Protein AF-A0A671QRQ0-F1 (afdb_monomer_lite)

Secondary structure (DSSP, 8-state):
-PPPTTTS--HHHHHHHHHHHHHHHHHHHHIIIIISPPS------PPEEEE--S-GGGT-----BSSSTTB--EESSHHHHHHTT--GGGEEEE--SSPTT----GGG-------------BTTBPPP-

Structure (mmCIF, N/CA/C/O backbone):
data_AF-A0A671QRQ0-F1
#
_entry.id   AF-A0A671QRQ0-F1
#
loop_
_atom_site.group_PDB
_atom_site.id
_atom_site.type_symbol
_atom_site.label_atom_id
_atom_site.label_alt_id
_atom_site.label_comp_id
_atom_site.label_asym_id
_atom_site.label_entity_id
_atom_site.label_seq_id
_atom_site.pdbx_PDB_ins_code
_atom_site.Cartn_x
_atom_site.Cartn_y
_atom_site.Cartn_z
_atom_site.occupancy
_atom_site.B_iso_or_equiv
_atom_site.auth_seq_id
_atom_site.auth_comp_id
_atom_site.auth_asym_id
_atom_site.auth_atom_id
_atom_site.pdbx_PDB_model_num
ATOM 1 N N . MET A 1 1 ? -5.654 0.610 58.196 1.00 55.28 1 MET A N 1
ATOM 2 C CA . MET A 1 1 ? -5.326 0.449 56.764 1.00 55.28 1 MET A CA 1
ATOM 3 C C . MET A 1 1 ? -6.644 0.426 56.012 1.00 55.28 1 MET A C 1
ATOM 5 O O . MET A 1 1 ? -7.456 -0.440 56.302 1.00 55.28 1 MET A O 1
ATOM 9 N N . ALA A 1 2 ? -6.926 1.432 55.183 1.00 61.34 2 ALA A N 1
ATOM 10 C CA . ALA A 1 2 ? -8.144 1.443 54.375 1.00 61.34 2 ALA A CA 1
ATOM 11 C C . ALA A 1 2 ? -7.967 0.433 53.230 1.00 61.34 2 ALA A C 1
ATOM 13 O O . ALA A 1 2 ? -7.007 0.557 52.471 1.00 61.34 2 ALA A O 1
ATOM 14 N N . GLY A 1 3 ? -8.834 -0.582 53.169 1.00 68.38 3 GLY A N 1
ATOM 15 C CA . GLY A 1 3 ? -8.833 -1.590 52.103 1.00 68.38 3 GLY A CA 1
ATOM 16 C C . GLY A 1 3 ? -9.098 -0.973 50.729 1.00 68.38 3 GLY A C 1
ATOM 17 O O . GLY A 1 3 ? -9.604 0.152 50.624 1.00 68.38 3 GLY A O 1
ATOM 18 N N . ALA A 1 4 ? -8.745 -1.695 49.668 1.00 83.31 4 ALA A N 1
ATOM 19 C CA . ALA A 1 4 ? -8.932 -1.223 48.299 1.00 83.31 4 ALA A CA 1
ATOM 20 C C . ALA A 1 4 ? -10.424 -0.967 47.994 1.00 83.31 4 ALA A C 1
ATOM 22 O O . ALA A 1 4 ? -11.312 -1.572 48.595 1.00 83.31 4 ALA A O 1
ATOM 23 N N . ILE A 1 5 ? -10.728 -0.097 47.021 1.00 81.81 5 ILE A N 1
ATOM 24 C CA . ILE A 1 5 ? -12.114 0.284 46.662 1.00 81.81 5 ILE A CA 1
ATOM 25 C C . ILE A 1 5 ? -12.991 -0.947 46.365 1.00 81.81 5 ILE A C 1
ATOM 27 O O . ILE A 1 5 ? -14.185 -0.940 46.658 1.00 81.81 5 ILE A O 1
ATOM 31 N N . ILE A 1 6 ? -12.395 -2.012 45.825 1.00 84.06 6 ILE A N 1
ATOM 32 C CA . ILE A 1 6 ? -13.084 -3.268 45.517 1.00 84.06 6 ILE A CA 1
ATOM 33 C C . ILE A 1 6 ? -13.461 -4.077 46.768 1.00 84.06 6 ILE A C 1
ATOM 35 O O . ILE A 1 6 ? -14.494 -4.736 46.765 1.00 84.06 6 ILE A O 1
ATOM 39 N N . GLU A 1 7 ? -12.679 -3.981 47.845 1.00 82.38 7 GLU A N 1
ATOM 40 C CA . GLU A 1 7 ? -12.917 -4.683 49.115 1.00 82.38 7 GLU A CA 1
ATOM 41 C C . GLU A 1 7 ? -13.991 -3.984 49.957 1.00 82.38 7 GLU A C 1
ATOM 43 O O . GLU A 1 7 ? -14.686 -4.623 50.742 1.00 82.38 7 GLU A O 1
ATOM 48 N N . ASN A 1 8 ? -14.154 -2.669 49.770 1.00 83.06 8 ASN A N 1
ATOM 49 C CA . ASN A 1 8 ? -15.124 -1.850 50.501 1.00 83.06 8 ASN A CA 1
ATOM 50 C C . ASN A 1 8 ? -16.398 -1.536 49.683 1.00 83.06 8 ASN A C 1
ATOM 52 O O . ASN A 1 8 ? -17.258 -0.759 50.110 1.00 83.06 8 ASN A O 1
ATOM 56 N N . MET A 1 9 ? -16.537 -2.100 48.478 1.00 84.81 9 MET A N 1
ATOM 57 C CA . MET A 1 9 ? -17.721 -1.915 47.638 1.00 84.81 9 MET A CA 1
ATOM 58 C C . MET A 1 9 ? -18.795 -2.960 47.937 1.00 84.81 9 MET A C 1
ATOM 60 O O . MET A 1 9 ? -18.565 -4.161 47.883 1.00 84.81 9 MET A O 1
ATOM 64 N N . SER A 1 10 ? -20.029 -2.496 48.146 1.00 88.88 10 SER A N 1
ATOM 65 C CA . SER A 1 10 ? -21.201 -3.376 48.160 1.00 88.88 10 SER A CA 1
ATOM 66 C C . SER A 1 10 ? -21.413 -4.033 46.792 1.00 88.88 10 SER A C 1
ATOM 68 O O . SER A 1 10 ? -21.280 -3.369 45.758 1.00 88.88 10 SER A O 1
ATOM 70 N N . THR A 1 11 ? -21.871 -5.289 46.783 1.00 88.25 11 THR A N 1
ATOM 71 C CA . THR A 1 11 ? -22.230 -6.051 45.574 1.00 88.25 11 THR A CA 1
ATOM 72 C C . THR A 1 11 ? -23.154 -5.273 44.633 1.00 88.25 11 THR A C 1
ATOM 74 O O . THR A 1 11 ? -23.007 -5.358 43.419 1.00 88.25 11 THR A O 1
ATOM 77 N N . LYS A 1 12 ? -24.062 -4.438 45.164 1.00 91.94 12 LYS A N 1
ATOM 78 C CA . LYS A 1 12 ? -24.939 -3.588 44.339 1.00 91.94 12 LYS A CA 1
ATOM 79 C C . LYS A 1 12 ? -24.157 -2.568 43.507 1.00 91.94 12 LYS A C 1
ATOM 81 O O . LYS A 1 12 ? -24.439 -2.404 42.326 1.00 91.94 12 LYS A O 1
ATOM 86 N N . LYS A 1 13 ? -23.168 -1.897 44.108 1.00 91.69 13 LYS A N 1
ATOM 87 C CA . LYS A 1 13 ? -22.317 -0.921 43.407 1.00 91.69 13 LYS A CA 1
ATOM 88 C C . LYS A 1 13 ? -21.460 -1.619 42.356 1.00 91.69 13 LYS A C 1
ATOM 90 O O . LYS A 1 13 ? -21.349 -1.120 41.242 1.00 91.69 13 LYS A O 1
ATOM 95 N N . LEU A 1 14 ? -20.939 -2.798 42.695 1.00 91.38 14 LEU A N 1
ATOM 96 C CA . LEU A 1 14 ? -20.148 -3.609 41.777 1.00 91.38 14 LEU A CA 1
ATOM 97 C C . LEU A 1 14 ? -20.957 -4.026 40.537 1.00 91.38 14 LEU A C 1
ATOM 99 O O . LEU A 1 14 ? -20.473 -3.868 39.421 1.00 91.38 14 LEU A O 1
ATOM 103 N N . VAL A 1 15 ? -22.202 -4.486 40.712 1.00 94.50 15 VAL A N 1
ATOM 104 C CA . VAL A 1 15 ? -23.083 -4.858 39.590 1.00 94.50 15 VAL A CA 1
ATOM 105 C C . VAL A 1 15 ? -23.411 -3.653 38.709 1.00 94.50 15 VAL A C 1
ATOM 107 O O . VAL A 1 15 ? -23.342 -3.765 37.490 1.00 94.50 15 VAL A O 1
ATOM 110 N N . ILE A 1 16 ? -23.718 -2.492 39.298 1.00 95.50 16 ILE A N 1
ATOM 111 C CA . ILE A 1 16 ? -24.002 -1.266 38.532 1.00 95.50 16 ILE A CA 1
ATOM 112 C C . ILE A 1 16 ? -22.796 -0.880 37.669 1.00 95.50 16 ILE A C 1
ATOM 114 O O . ILE A 1 16 ? -22.949 -0.653 36.471 1.00 95.50 16 ILE A O 1
ATOM 118 N N . VAL A 1 17 ? -21.595 -0.855 38.255 1.00 95.25 17 VAL A N 1
ATOM 119 C CA . VAL A 1 17 ? -20.359 -0.563 37.513 1.00 95.25 17 VAL A CA 1
ATOM 120 C C . VAL A 1 17 ? -20.122 -1.609 36.422 1.00 95.25 17 VAL A C 1
ATOM 122 O O . VAL A 1 17 ? -19.801 -1.242 35.296 1.00 95.25 17 VAL A O 1
ATOM 125 N N . GLY A 1 18 ? -20.344 -2.894 36.712 1.00 95.75 18 GLY A N 1
ATOM 126 C CA . GLY A 1 18 ? -20.221 -3.972 35.730 1.00 95.75 18 GLY A CA 1
ATOM 127 C C . GLY A 1 18 ? -21.154 -3.799 34.529 1.00 95.75 18 GLY A C 1
ATOM 128 O O . GLY A 1 18 ? -20.705 -3.892 33.390 1.00 95.75 18 GLY A O 1
ATOM 129 N N . VAL A 1 19 ? -22.431 -3.479 34.760 1.00 97.31 19 VAL A N 1
ATOM 130 C CA . VAL A 1 19 ? -23.400 -3.220 33.680 1.00 97.31 19 VAL A CA 1
ATOM 131 C C . VAL A 1 19 ? -22.992 -2.000 32.856 1.00 97.31 19 VAL A C 1
ATOM 133 O O . VAL A 1 19 ? -23.034 -2.057 31.629 1.00 97.31 19 VAL A O 1
ATOM 136 N N . ILE A 1 20 ? -22.544 -0.919 33.502 1.00 97.69 20 ILE A N 1
ATOM 137 C CA . ILE A 1 20 ? -22.051 0.275 32.803 1.00 97.69 20 ILE A CA 1
ATOM 138 C C . ILE A 1 20 ? -20.860 -0.082 31.903 1.00 97.69 20 ILE A C 1
ATOM 140 O O . ILE A 1 20 ? -20.860 0.272 30.725 1.00 97.69 20 ILE A O 1
ATOM 144 N N . LEU A 1 21 ? -19.878 -0.827 32.418 1.00 97.88 21 LEU A N 1
ATOM 145 C CA . LEU A 1 21 ? -18.721 -1.269 31.634 1.00 97.88 21 LEU A CA 1
ATOM 146 C C . LEU A 1 21 ? -19.132 -2.155 30.452 1.00 97.88 21 LEU A C 1
ATOM 148 O O . LEU A 1 21 ? -18.606 -1.977 29.357 1.00 97.88 21 LEU A O 1
ATOM 152 N N . ILE A 1 22 ? -20.107 -3.052 30.634 1.00 98.19 22 ILE A N 1
ATOM 153 C CA . ILE A 1 22 ? -20.640 -3.887 29.545 1.00 98.19 22 ILE A CA 1
ATOM 154 C C . ILE A 1 22 ? -21.291 -3.027 28.455 1.00 98.19 22 ILE A C 1
ATOM 156 O O . ILE A 1 22 ? -21.062 -3.273 27.270 1.00 98.19 22 ILE A O 1
ATOM 160 N N . LEU A 1 23 ? -22.057 -1.998 28.827 1.00 98.19 23 LEU A N 1
ATOM 161 C CA . LEU A 1 23 ? -22.664 -1.078 27.860 1.00 98.19 23 LEU A CA 1
ATOM 162 C C . LEU A 1 23 ? -21.600 -0.296 27.075 1.00 98.19 23 LEU A C 1
ATOM 164 O O . LEU A 1 23 ? -21.690 -0.207 25.850 1.00 98.19 23 LEU A O 1
ATOM 168 N N . PHE A 1 24 ? -20.562 0.211 27.748 1.00 98.25 24 PHE A N 1
ATOM 169 C CA . PHE A 1 24 ? -19.439 0.876 27.075 1.00 98.25 24 PHE A CA 1
ATOM 170 C C . PHE A 1 24 ? -18.658 -0.076 26.163 1.00 98.25 24 PHE A C 1
ATOM 172 O O . PHE A 1 24 ? -18.264 0.313 25.062 1.00 98.25 24 PHE A O 1
ATOM 179 N N . GLN A 1 25 ? -18.466 -1.329 26.576 1.00 97.69 25 GLN A N 1
ATOM 180 C CA . GLN A 1 25 ? -17.798 -2.341 25.760 1.00 97.69 25 GLN A CA 1
ATOM 181 C C . GLN A 1 25 ? -18.601 -2.649 24.489 1.00 97.69 25 GLN A C 1
ATOM 183 O O . GLN A 1 25 ? -18.038 -2.658 23.394 1.00 97.69 25 GLN A O 1
ATOM 188 N N . ALA A 1 26 ? -19.919 -2.834 24.618 1.00 98.00 26 ALA A N 1
ATOM 189 C CA . ALA A 1 26 ? -20.815 -3.033 23.481 1.00 98.00 26 ALA A CA 1
ATOM 190 C C . ALA A 1 26 ? -20.789 -1.831 22.522 1.00 98.00 26 ALA A C 1
ATOM 192 O O . ALA A 1 26 ? -20.690 -2.010 21.308 1.00 98.00 26 ALA A O 1
ATOM 193 N N . PHE A 1 27 ? -20.796 -0.607 23.059 1.00 97.62 27 PHE A N 1
ATOM 194 C CA . PHE A 1 27 ? -20.667 0.607 22.256 1.00 97.62 27 PHE A CA 1
ATOM 195 C C . PHE A 1 27 ? -19.322 0.673 21.520 1.00 97.62 27 PHE A C 1
ATOM 197 O O . PHE A 1 27 ? -19.283 0.985 20.334 1.00 97.62 27 PHE A O 1
ATOM 204 N N . SER A 1 28 ? -18.226 0.308 22.187 1.00 96.94 28 SER A N 1
ATOM 205 C CA . SER A 1 28 ? -16.881 0.307 21.597 1.00 96.94 28 SER A CA 1
ATOM 206 C C . SER A 1 28 ? -16.779 -0.672 20.423 1.00 96.94 28 SER A C 1
ATOM 208 O O . SER A 1 28 ? -16.226 -0.330 19.377 1.00 96.94 28 SER A O 1
ATOM 210 N N . PHE A 1 29 ? -17.382 -1.859 20.550 1.00 96.69 29 PHE A N 1
ATOM 211 C CA . PHE A 1 29 ? -17.490 -2.806 19.439 1.00 96.69 29 PHE A CA 1
ATOM 212 C C . PHE A 1 29 ? -18.350 -2.275 18.294 1.00 96.69 29 PHE A C 1
ATOM 214 O O . PHE A 1 29 ? -17.987 -2.444 17.133 1.00 96.69 29 PHE A O 1
ATOM 221 N N . MET A 1 30 ? -19.456 -1.597 18.603 1.00 96.75 30 MET A N 1
ATOM 222 C CA . MET A 1 30 ? -20.323 -1.007 17.585 1.00 96.75 30 MET A CA 1
ATOM 223 C C . MET A 1 30 ? -19.604 0.090 16.791 1.00 96.75 30 MET A C 1
ATOM 225 O O . MET A 1 30 ? -19.706 0.122 15.567 1.00 96.75 30 MET A O 1
ATOM 229 N N . VAL A 1 31 ? -18.823 0.943 17.459 1.00 97.06 31 VAL A N 1
ATOM 230 C CA . VAL A 1 31 ? -17.997 1.963 16.793 1.00 97.06 31 VAL A CA 1
ATOM 231 C C . VAL A 1 31 ? -16.950 1.306 15.889 1.00 97.06 31 VAL A C 1
ATOM 233 O O . VAL A 1 31 ? -16.831 1.679 14.722 1.00 97.06 31 VAL A O 1
ATOM 236 N N . GLY A 1 32 ? -16.230 0.298 16.389 1.00 95.06 32 GLY A N 1
ATOM 237 C CA . GLY A 1 32 ? -15.218 -0.410 15.601 1.00 95.06 32 GLY A CA 1
ATOM 238 C C . GLY A 1 32 ? -15.788 -1.189 14.410 1.00 95.06 32 GLY A C 1
ATOM 239 O O . GLY A 1 32 ? -15.141 -1.260 13.374 1.00 95.06 32 GLY A O 1
ATOM 240 N N . GLY A 1 33 ? -16.986 -1.763 14.544 1.00 94.19 33 GLY A N 1
ATOM 241 C CA . GLY A 1 33 ? -17.584 -2.615 13.513 1.00 94.19 33 GLY A CA 1
ATOM 242 C C . GLY A 1 33 ? -18.456 -1.887 12.490 1.00 94.19 33 GLY A C 1
ATOM 243 O O . GLY A 1 33 ? -18.516 -2.322 11.343 1.00 94.19 33 GLY A O 1
ATOM 244 N N . LEU A 1 34 ? -19.153 -0.816 12.887 1.00 95.00 34 LEU A N 1
ATOM 245 C CA . LEU A 1 34 ? -20.122 -0.127 12.020 1.00 95.00 34 LEU A CA 1
ATOM 246 C C . LEU A 1 34 ? -19.648 1.241 11.521 1.00 95.00 34 LEU A C 1
ATOM 248 O O . LEU A 1 34 ? -20.179 1.726 10.525 1.00 95.00 34 LEU A O 1
ATOM 252 N N . ILE A 1 35 ? -18.703 1.884 12.214 1.00 95.12 35 ILE A N 1
ATOM 253 C CA . ILE A 1 35 ? -18.263 3.251 11.890 1.00 95.12 35 ILE A CA 1
ATOM 254 C C . ILE A 1 35 ? -16.843 3.248 11.328 1.00 95.12 35 ILE A C 1
ATOM 256 O O . ILE A 1 35 ? -16.578 3.909 10.324 1.00 95.12 35 ILE A O 1
ATOM 260 N N . ALA A 1 36 ? -15.918 2.533 11.972 1.00 92.88 36 ALA A N 1
ATOM 261 C CA . ALA A 1 36 ? -14.525 2.527 11.550 1.00 92.88 36 ALA A CA 1
ATOM 262 C C . ALA A 1 36 ? -14.336 1.736 10.237 1.00 92.88 36 ALA A C 1
ATOM 264 O O . ALA A 1 36 ? -14.849 0.622 10.109 1.00 92.88 36 ALA A O 1
ATOM 265 N N . PRO A 1 37 ? -13.586 2.276 9.258 1.00 91.75 37 PRO A N 1
ATOM 266 C CA . PRO A 1 37 ? -13.188 1.517 8.081 1.00 91.75 37 PRO A CA 1
ATOM 267 C C . PRO A 1 37 ? -12.147 0.451 8.450 1.00 91.75 37 PRO A C 1
ATOM 269 O O . PRO A 1 37 ? -11.607 0.431 9.558 1.00 91.75 37 PRO A O 1
ATOM 272 N N . SER A 1 38 ? -11.828 -0.425 7.494 1.00 91.25 38 SER A N 1
ATOM 273 C CA . SER A 1 38 ? -10.770 -1.422 7.667 1.00 91.25 38 SER A CA 1
ATOM 274 C C . SER A 1 38 ? -9.463 -0.765 8.142 1.00 91.25 38 SER A C 1
ATOM 276 O O . SER A 1 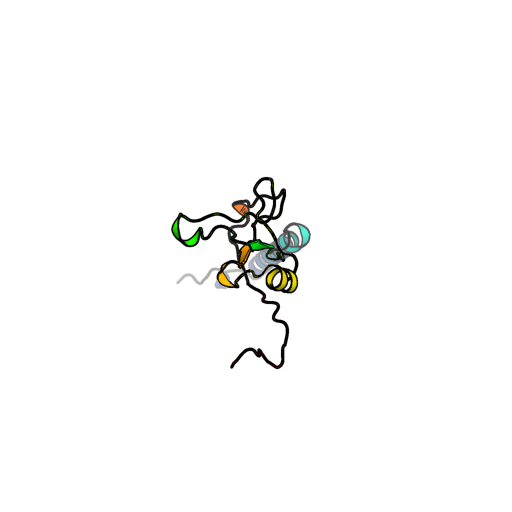38 ? -9.052 0.248 7.572 1.00 91.25 38 SER A O 1
ATOM 278 N N . PRO A 1 39 ? -8.790 -1.336 9.159 1.00 88.94 39 PRO A N 1
ATOM 279 C CA . PRO A 1 39 ? -7.656 -0.691 9.825 1.00 88.94 39 PRO A CA 1
ATOM 280 C C . PRO A 1 39 ? -6.443 -0.507 8.908 1.00 88.94 39 PRO A C 1
ATOM 282 O O . PRO A 1 39 ? -5.612 0.364 9.143 1.00 88.94 39 PRO A O 1
ATOM 285 N N . THR A 1 40 ? -6.327 -1.328 7.866 1.00 93.69 40 THR A N 1
ATOM 286 C CA . THR A 1 40 ? -5.250 -1.270 6.880 1.00 93.69 40 THR A CA 1
ATOM 287 C C . THR A 1 40 ? -5.807 -1.491 5.480 1.00 93.69 40 THR A C 1
ATOM 289 O O . THR A 1 40 ? -6.840 -2.131 5.289 1.00 93.69 40 THR A O 1
ATOM 292 N N . THR A 1 41 ? -5.121 -0.943 4.479 1.00 92.50 41 THR A N 1
ATOM 293 C CA . THR A 1 41 ? -5.427 -1.169 3.063 1.00 92.50 41 THR A CA 1
ATOM 294 C C . THR A 1 41 ? -4.164 -1.655 2.367 1.00 92.50 41 THR A C 1
ATOM 296 O O . THR A 1 41 ? -3.125 -1.003 2.448 1.00 92.50 41 THR A O 1
ATOM 299 N N . ALA A 1 42 ? -4.255 -2.789 1.675 1.00 93.12 42 ALA A N 1
ATOM 300 C CA . ALA A 1 42 ? -3.189 -3.299 0.822 1.00 93.12 42 ALA A CA 1
ATOM 301 C C . ALA A 1 42 ? -3.501 -2.958 -0.639 1.00 93.12 42 ALA A C 1
ATOM 303 O O . ALA A 1 42 ? -4.591 -3.248 -1.133 1.00 93.12 42 ALA A O 1
ATOM 304 N N . VAL A 1 43 ? -2.546 -2.333 -1.328 1.00 93.44 43 VAL A N 1
ATOM 305 C CA . VAL A 1 43 ? -2.657 -1.998 -2.753 1.00 93.44 43 VAL A CA 1
ATOM 306 C C . VAL A 1 43 ? -1.471 -2.612 -3.479 1.00 93.44 43 VAL A C 1
ATOM 308 O O . VAL A 1 43 ? -0.323 -2.324 -3.147 1.00 93.44 43 VAL A O 1
ATOM 311 N N . HIS A 1 44 ? -1.753 -3.450 -4.474 1.00 94.00 44 HIS A N 1
ATOM 312 C CA . HIS A 1 44 ? -0.723 -4.059 -5.306 1.00 94.00 44 HIS A CA 1
ATOM 313 C C . HIS A 1 44 ? -0.283 -3.081 -6.396 1.00 94.00 44 HIS A C 1
ATOM 315 O O . HIS A 1 44 ? -1.110 -2.557 -7.145 1.00 94.00 44 HIS A O 1
ATOM 321 N N . TYR A 1 45 ? 1.025 -2.859 -6.495 1.00 94.44 45 TYR A N 1
ATOM 322 C CA . TYR A 1 45 ? 1.638 -2.060 -7.549 1.00 94.44 45 TYR A CA 1
ATOM 323 C C . TYR A 1 45 ? 2.462 -2.968 -8.452 1.00 94.44 45 TYR A C 1
ATOM 325 O O . TYR A 1 45 ? 3.300 -3.728 -7.972 1.00 94.44 45 TYR A O 1
ATOM 333 N N . LEU A 1 46 ? 2.258 -2.847 -9.762 1.00 94.19 46 LEU A N 1
ATOM 334 C CA . LEU A 1 46 ? 3.134 -3.467 -10.746 1.00 94.19 46 LEU A CA 1
ATOM 335 C C . LEU A 1 46 ? 4.242 -2.479 -11.116 1.00 94.19 46 LEU A C 1
ATOM 337 O O . LEU A 1 46 ? 3.964 -1.368 -11.574 1.00 94.19 46 LEU A O 1
ATOM 341 N N . ALA A 1 47 ? 5.496 -2.884 -10.932 1.00 95.06 47 ALA A N 1
ATOM 342 C CA . ALA A 1 47 ? 6.631 -2.059 -11.316 1.00 95.06 47 ALA A CA 1
ATOM 343 C C . ALA A 1 47 ? 6.711 -1.901 -12.839 1.00 95.06 47 ALA A C 1
ATOM 345 O O . ALA A 1 47 ? 6.735 -2.879 -13.591 1.00 95.06 47 ALA A O 1
ATOM 346 N N . THR A 1 48 ? 6.783 -0.652 -13.296 1.00 95.38 48 THR A N 1
ATOM 347 C CA . THR A 1 48 ? 6.998 -0.340 -14.710 1.00 95.38 48 THR A CA 1
ATOM 348 C C . THR A 1 48 ? 8.479 -0.485 -15.024 1.00 95.38 48 THR A C 1
ATOM 350 O O . THR A 1 48 ? 9.328 0.070 -14.331 1.00 95.38 48 THR A O 1
ATOM 353 N N . LYS A 1 49 ? 8.790 -1.236 -16.078 1.00 95.06 49 LYS A N 1
ATOM 354 C CA . LYS A 1 49 ? 10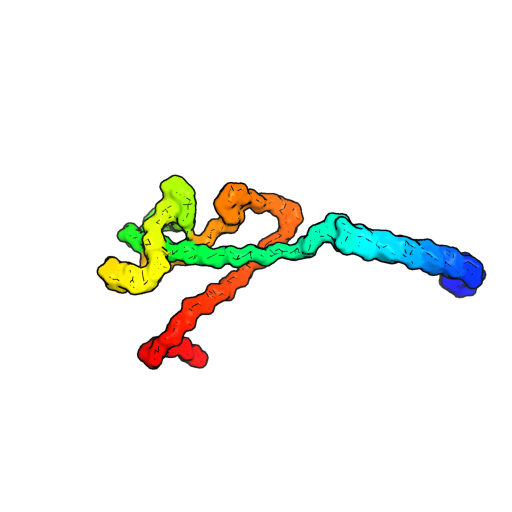.160 -1.506 -16.520 1.00 95.06 49 LYS A CA 1
ATOM 355 C C . LYS A 1 49 ? 10.610 -0.357 -17.423 1.00 95.06 49 LYS A C 1
ATOM 357 O O . LYS A 1 49 ? 10.278 -0.332 -18.608 1.00 95.06 49 LYS A O 1
ATOM 362 N N . CYS A 1 50 ? 11.300 0.618 -16.850 1.00 93.25 50 CYS A N 1
ATOM 363 C CA . CYS A 1 50 ? 11.856 1.765 -17.557 1.00 93.25 50 CYS A CA 1
ATOM 364 C C . CYS A 1 50 ? 13.255 1.450 -18.101 1.00 93.25 50 CYS A C 1
ATOM 366 O O . CYS A 1 50 ? 13.996 0.679 -17.498 1.00 93.25 50 CYS A O 1
ATOM 368 N N . VAL A 1 51 ? 13.627 2.073 -19.219 1.00 92.12 51 VAL A N 1
ATOM 369 C CA . VAL A 1 51 ? 14.939 1.904 -19.859 1.00 92.12 51 VAL A CA 1
ATOM 370 C C . VAL A 1 51 ? 15.773 3.173 -19.707 1.00 92.12 51 VAL A C 1
ATOM 372 O O . VAL A 1 51 ? 15.345 4.251 -20.135 1.00 92.12 51 VAL A O 1
ATOM 375 N N . ASP A 1 52 ? 16.981 3.045 -19.159 1.00 88.12 52 ASP A N 1
ATOM 376 C CA . ASP A 1 52 ? 17.986 4.110 -19.180 1.00 88.12 52 ASP A CA 1
ATOM 377 C C . ASP A 1 52 ? 18.792 4.046 -20.485 1.00 88.12 52 ASP A C 1
ATOM 379 O O . ASP A 1 52 ? 19.715 3.252 -20.650 1.00 88.12 52 ASP A O 1
ATOM 383 N N . THR A 1 53 ? 18.378 4.839 -21.475 1.00 74.81 53 THR A N 1
ATOM 384 C CA . THR A 1 53 ? 18.993 4.859 -22.815 1.00 74.81 53 THR A CA 1
ATOM 385 C C . THR A 1 53 ? 20.234 5.739 -22.893 1.00 74.81 53 THR A C 1
ATOM 387 O O . THR A 1 53 ? 21.101 5.537 -23.744 1.00 74.81 53 THR A O 1
ATOM 390 N N . VAL A 1 54 ? 20.321 6.734 -22.019 1.00 65.88 54 VAL A N 1
ATOM 391 C CA . VAL A 1 54 ? 21.503 7.571 -21.851 1.00 65.88 54 VAL A CA 1
ATOM 392 C C . VAL A 1 54 ? 22.295 6.889 -20.747 1.00 65.88 54 VAL A C 1
ATOM 394 O O . VAL A 1 54 ? 21.704 6.482 -19.763 1.00 65.88 54 VAL A O 1
ATOM 397 N N . LYS A 1 55 ? 23.616 6.718 -20.866 1.00 61.97 55 LYS A N 1
ATOM 398 C CA . LYS A 1 55 ? 24.444 6.204 -19.756 1.00 61.97 55 LYS A CA 1
ATOM 399 C C . LYS A 1 55 ? 24.539 7.269 -18.652 1.00 61.97 55 LYS A C 1
ATOM 401 O O . LYS A 1 55 ? 25.607 7.816 -18.373 1.00 61.97 55 LYS A O 1
ATOM 406 N N . THR A 1 56 ? 23.391 7.634 -18.086 1.00 56.91 56 THR A N 1
ATOM 407 C CA . THR A 1 56 ? 23.194 8.724 -17.132 1.00 56.91 56 THR A CA 1
ATOM 408 C C . THR A 1 56 ? 23.692 8.349 -15.746 1.00 56.91 56 THR A C 1
ATOM 410 O O . THR A 1 56 ? 23.812 9.239 -14.906 1.00 56.91 56 THR A O 1
ATOM 413 N N . HIS A 1 57 ? 24.113 7.090 -15.552 1.00 55.19 57 HIS A N 1
ATOM 414 C CA . HIS A 1 57 ? 24.867 6.607 -14.392 1.00 55.19 57 HIS A CA 1
ATOM 415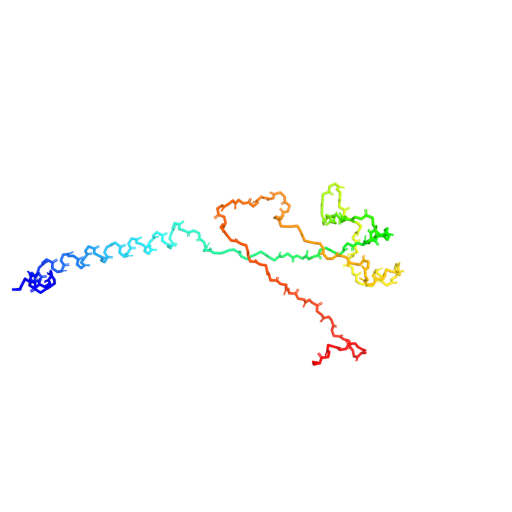 C C . HIS A 1 57 ? 25.986 7.566 -13.933 1.00 55.19 57 HIS A C 1
ATOM 417 O O . HIS A 1 57 ? 26.343 7.557 -12.761 1.00 55.19 57 HIS A O 1
ATOM 423 N N . HIS A 1 58 ? 26.516 8.419 -14.822 1.00 53.75 58 HIS A N 1
ATOM 424 C CA . HIS A 1 58 ? 27.599 9.361 -14.521 1.00 53.75 58 HIS A CA 1
ATOM 425 C C . HIS A 1 58 ? 27.210 10.854 -14.456 1.00 53.75 58 HIS A C 1
ATOM 427 O O . HIS A 1 58 ? 28.093 11.672 -14.210 1.00 53.75 58 HIS A O 1
ATOM 433 N N . LYS A 1 59 ? 25.946 11.254 -14.690 1.00 57.31 59 LYS A N 1
ATOM 434 C CA . LYS A 1 59 ? 25.558 12.687 -14.798 1.00 57.31 59 LYS A CA 1
ATOM 435 C C . LYS A 1 59 ? 24.481 13.180 -13.816 1.00 57.31 59 LYS A C 1
ATOM 437 O O . LYS A 1 59 ? 24.132 14.355 -13.869 1.00 57.31 59 LYS A O 1
ATOM 442 N N . GLY A 1 60 ? 24.002 12.337 -12.901 1.00 61.91 60 GLY A N 1
ATOM 443 C CA . GLY A 1 60 ? 23.047 12.707 -11.843 1.00 61.91 60 GLY A CA 1
ATOM 444 C C . GLY A 1 60 ? 21.868 11.737 -11.737 1.00 61.91 60 GLY A C 1
ATOM 445 O O . GLY A 1 60 ? 21.643 10.928 -12.636 1.00 61.91 60 GLY A O 1
ATOM 446 N N . SER A 1 61 ? 21.114 11.796 -10.635 1.00 70.31 61 SER A N 1
ATOM 447 C CA . SER A 1 61 ? 19.938 10.943 -10.424 1.00 70.31 61 SER A CA 1
ATOM 448 C C . SER A 1 61 ? 18.775 11.385 -11.316 1.00 70.31 61 SER A C 1
ATOM 450 O O . SER A 1 61 ? 18.082 12.366 -11.048 1.00 70.31 61 SER A O 1
ATOM 452 N N . LYS A 1 62 ? 18.544 10.645 -12.403 1.00 83.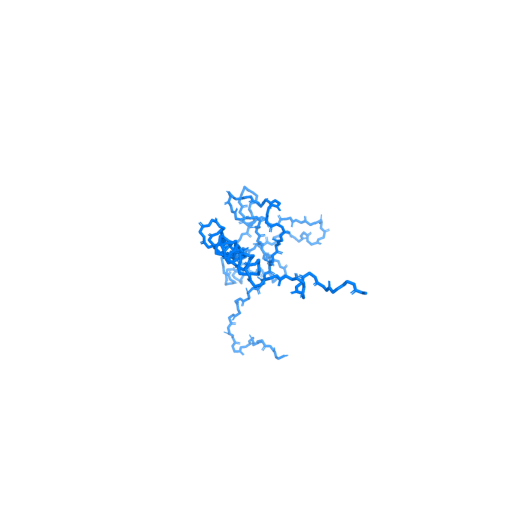88 62 LYS A N 1
ATOM 453 C CA . LYS A 1 62 ? 17.336 10.791 -13.217 1.00 83.88 62 LYS A CA 1
ATOM 454 C C . LYS A 1 62 ? 16.179 10.051 -12.544 1.00 83.88 62 LYS A C 1
ATOM 456 O O . LYS A 1 62 ? 16.285 8.863 -12.254 1.00 83.88 62 LYS A O 1
ATOM 461 N N . TRP A 1 63 ? 15.064 10.744 -12.334 1.00 87.69 63 TRP A N 1
ATOM 462 C CA . TRP A 1 63 ? 13.832 10.139 -11.832 1.00 87.69 63 TRP A CA 1
ATOM 463 C C . TRP A 1 63 ? 13.031 9.549 -12.993 1.00 87.69 63 TRP A C 1
ATOM 465 O O . TRP A 1 63 ? 12.615 10.267 -13.901 1.00 87.69 63 TRP A O 1
ATOM 475 N N . PHE A 1 64 ? 12.832 8.231 -12.984 1.00 91.81 64 PHE A N 1
ATOM 476 C CA . PHE A 1 64 ? 12.053 7.534 -14.004 1.00 91.81 64 PHE A CA 1
ATOM 477 C C . PHE A 1 64 ? 10.588 7.494 -13.588 1.00 91.81 64 PHE A C 1
ATOM 479 O O . PHE A 1 64 ? 10.216 6.743 -12.688 1.00 91.81 64 PHE A O 1
ATOM 486 N N . MET A 1 65 ? 9.756 8.304 -14.243 1.00 93.31 65 MET A N 1
ATOM 487 C CA . MET A 1 65 ? 8.332 8.339 -13.938 1.00 93.31 65 MET A CA 1
ATOM 488 C C . MET A 1 65 ? 7.596 7.224 -14.700 1.00 93.31 65 MET A C 1
ATOM 490 O O . MET A 1 65 ? 7.731 7.139 -15.921 1.00 93.31 65 MET A O 1
ATOM 494 N N . PRO A 1 66 ? 6.815 6.353 -14.037 1.00 94.06 66 PRO A N 1
ATOM 495 C CA . PRO A 1 66 ? 6.111 5.261 -14.718 1.00 94.06 66 PRO A CA 1
ATOM 496 C C . PRO A 1 66 ? 4.936 5.740 -15.591 1.00 94.06 66 PRO A C 1
ATOM 498 O O . PRO A 1 66 ? 4.512 5.038 -16.509 1.00 94.06 66 PRO A O 1
ATOM 501 N N . TRP A 1 67 ? 4.401 6.930 -15.313 1.00 91.69 67 TRP A N 1
ATOM 502 C CA . TRP A 1 67 ? 3.265 7.535 -16.011 1.00 91.69 67 TRP A CA 1
ATOM 503 C C . TRP A 1 67 ? 3.351 9.068 -15.963 1.00 91.69 67 TRP A C 1
ATOM 505 O O . TRP A 1 67 ? 4.191 9.622 -15.261 1.00 91.69 67 TRP A O 1
ATOM 515 N N . GLY A 1 68 ? 2.480 9.754 -16.710 1.00 91.06 68 GLY A N 1
ATOM 516 C CA . GLY A 1 68 ? 2.436 11.219 -16.781 1.00 91.06 68 GLY A CA 1
ATOM 517 C C . GLY A 1 68 ? 3.104 11.794 -18.039 1.00 91.06 68 GLY A C 1
ATOM 518 O O . GLY A 1 68 ? 3.466 11.034 -18.942 1.00 91.06 68 GLY A O 1
ATOM 519 N N . PRO A 1 69 ? 3.233 13.130 -18.129 1.00 89.69 69 PRO A N 1
ATOM 520 C CA . PRO A 1 69 ? 3.844 13.796 -19.282 1.00 89.69 69 PRO A CA 1
ATOM 521 C C . PRO A 1 69 ? 5.322 13.414 -19.451 1.00 89.69 69 PRO A C 1
ATOM 523 O O . PRO A 1 69 ? 5.760 13.159 -20.568 1.00 89.69 69 PRO A O 1
ATOM 526 N N . ASP A 1 70 ? 6.040 13.251 -18.337 1.00 88.75 70 ASP A N 1
ATOM 527 C CA . ASP A 1 70 ? 7.456 12.867 -18.298 1.00 88.75 70 ASP A CA 1
ATOM 528 C C . ASP A 1 70 ? 7.648 11.354 -18.088 1.00 88.75 70 ASP A C 1
ATOM 530 O O . ASP A 1 70 ? 8.583 10.911 -17.413 1.00 88.75 70 ASP A O 1
ATOM 534 N N . GLN A 1 71 ? 6.737 10.535 -18.627 1.00 91.75 71 GLN A N 1
ATOM 535 C CA . GLN A 1 71 ? 6.849 9.083 -18.495 1.00 91.75 71 GLN A CA 1
ATOM 536 C C . GLN A 1 71 ? 8.138 8.554 -19.140 1.00 91.75 71 GLN A C 1
ATOM 538 O O . GLN A 1 71 ? 8.587 9.011 -20.195 1.00 91.75 71 GLN A O 1
ATOM 543 N N . CYS A 1 72 ? 8.722 7.540 -18.515 1.00 91.88 72 CYS A N 1
ATOM 544 C CA . CYS A 1 72 ? 9.914 6.878 -19.010 1.00 91.88 72 CYS A CA 1
ATOM 545 C C . CYS A 1 72 ? 9.640 6.085 -20.303 1.00 91.88 72 CYS A C 1
ATOM 547 O O . CYS A 1 72 ? 8.514 5.671 -20.592 1.00 91.88 72 CYS A O 1
ATOM 549 N N . SER A 1 73 ? 10.707 5.793 -21.055 1.00 91.88 73 SER A N 1
ATOM 550 C CA . SER A 1 73 ? 10.652 4.772 -22.103 1.00 91.88 73 SER A CA 1
ATOM 551 C C . SER A 1 73 ? 10.491 3.406 -21.442 1.00 91.88 73 SER A C 1
ATOM 553 O O . SER A 1 73 ? 11.387 2.962 -20.722 1.00 91.88 73 SER A O 1
ATOM 555 N N . LYS A 1 74 ? 9.336 2.771 -21.643 1.00 92.94 74 LYS A N 1
ATOM 556 C CA . LYS A 1 74 ? 8.965 1.507 -21.002 1.00 92.94 74 LYS A CA 1
ATOM 557 C C . LYS A 1 74 ? 9.059 0.331 -21.965 1.00 92.94 74 LYS A C 1
ATOM 559 O O . LYS A 1 74 ? 8.772 0.476 -23.152 1.00 92.94 74 LYS A O 1
ATOM 564 N N . ILE A 1 75 ? 9.406 -0.827 -21.422 1.00 94.19 75 ILE A N 1
ATOM 565 C CA . ILE A 1 75 ? 9.313 -2.126 -22.097 1.00 94.19 75 ILE A CA 1
ATOM 566 C C . ILE A 1 75 ? 8.191 -2.941 -21.461 1.00 94.19 75 ILE A C 1
ATOM 568 O O . ILE A 1 75 ? 7.970 -2.870 -20.247 1.00 94.19 75 ILE A O 1
ATOM 572 N N . ARG A 1 76 ? 7.464 -3.714 -22.269 1.00 90.50 76 ARG A N 1
ATOM 573 C CA . ARG A 1 76 ? 6.385 -4.564 -21.747 1.00 90.50 76 ARG A CA 1
ATOM 574 C C . ARG A 1 76 ? 6.963 -5.824 -21.106 1.00 90.50 76 ARG A C 1
ATOM 576 O O . ARG A 1 76 ? 6.672 -6.129 -19.947 1.00 90.50 76 ARG A O 1
ATOM 583 N N . ASP A 1 77 ? 7.857 -6.480 -21.840 1.00 90.88 77 ASP A N 1
ATOM 584 C CA . ASP A 1 77 ? 8.377 -7.813 -21.541 1.00 90.88 77 ASP A CA 1
ATOM 585 C C . ASP A 1 77 ? 9.906 -7.862 -21.679 1.00 90.88 77 ASP A C 1
ATOM 587 O O . ASP A 1 77 ? 10.513 -7.039 -22.364 1.00 90.88 77 ASP A O 1
ATOM 591 N N . PHE A 1 78 ? 10.551 -8.844 -21.041 1.00 91.12 78 PHE A N 1
ATOM 592 C CA . PHE A 1 78 ? 12.008 -9.006 -21.138 1.00 91.12 78 PHE A CA 1
ATOM 593 C C . PHE A 1 78 ? 12.465 -9.484 -22.526 1.00 91.12 78 PHE A C 1
ATOM 595 O O . PHE A 1 78 ? 13.590 -9.195 -22.927 1.00 91.12 78 PHE A O 1
ATOM 602 N N . ASP A 1 79 ? 11.593 -10.128 -23.305 1.00 90.50 79 ASP A N 1
ATOM 603 C CA . ASP A 1 79 ? 11.896 -10.501 -24.695 1.00 90.50 79 ASP A CA 1
ATOM 604 C C . ASP A 1 79 ? 12.093 -9.261 -25.582 1.00 90.50 79 ASP A C 1
ATOM 606 O O . ASP A 1 79 ? 12.966 -9.231 -26.451 1.00 90.50 79 ASP A O 1
ATOM 610 N N . GLU A 1 80 ? 11.343 -8.189 -25.307 1.00 91.62 80 GLU A N 1
ATOM 611 C CA . GLU A 1 80 ? 11.516 -6.893 -25.966 1.00 91.62 80 GLU A CA 1
ATOM 612 C C . GLU A 1 80 ? 12.886 -6.281 -25.635 1.00 91.62 80 GLU A C 1
ATOM 614 O O . GLU A 1 80 ? 13.540 -5.711 -26.512 1.00 91.62 80 GLU A O 1
ATOM 619 N N . ALA A 1 81 ? 13.351 -6.442 -24.390 1.00 90.62 81 ALA A N 1
ATOM 620 C CA . ALA A 1 81 ? 14.679 -5.995 -23.976 1.00 90.62 81 ALA A CA 1
ATOM 621 C C . ALA A 1 81 ? 15.788 -6.735 -24.732 1.00 90.62 81 ALA A C 1
ATOM 623 O O . ALA A 1 81 ? 16.721 -6.098 -25.225 1.00 90.62 81 ALA A O 1
ATOM 624 N N . MET A 1 82 ? 15.650 -8.053 -24.897 1.00 89.94 82 MET A N 1
ATOM 625 C CA . MET A 1 82 ? 16.601 -8.871 -25.655 1.00 89.94 82 MET A CA 1
ATOM 626 C C . MET A 1 82 ? 16.642 -8.469 -27.133 1.00 89.94 82 MET A C 1
ATOM 628 O O . MET A 1 82 ? 17.725 -8.276 -27.688 1.00 89.94 82 MET A O 1
ATOM 632 N N . ALA A 1 83 ? 15.477 -8.267 -27.758 1.00 91.88 83 ALA A N 1
ATOM 633 C CA . ALA A 1 83 ? 15.385 -7.819 -29.149 1.00 91.88 83 ALA A CA 1
ATOM 634 C C . ALA A 1 83 ? 16.025 -6.435 -29.360 1.00 91.88 83 ALA A C 1
ATOM 636 O O . ALA A 1 83 ? 16.723 -6.211 -30.350 1.00 91.88 83 ALA A O 1
ATOM 637 N N . LYS A 1 84 ? 15.838 -5.519 -28.401 1.00 89.19 84 LYS A N 1
ATOM 638 C CA . LYS A 1 84 ? 16.425 -4.169 -28.406 1.00 89.19 84 LYS A CA 1
ATOM 639 C C . LYS A 1 84 ? 17.868 -4.115 -27.884 1.00 89.19 84 LYS A C 1
ATOM 641 O O . LYS A 1 84 ? 18.433 -3.026 -27.828 1.00 89.19 84 LYS A O 1
ATOM 646 N N . ARG A 1 85 ? 18.471 -5.259 -27.526 1.00 90.19 85 ARG A N 1
ATOM 647 C CA . ARG A 1 85 ? 19.822 -5.373 -26.937 1.00 90.19 85 ARG A CA 1
ATOM 648 C C . ARG A 1 85 ? 20.025 -4.465 -25.714 1.00 90.19 85 ARG A C 1
ATOM 650 O O . ARG A 1 85 ? 21.076 -3.850 -25.553 1.00 90.19 85 ARG A O 1
ATOM 657 N N . ILE A 1 86 ? 19.003 -4.365 -24.868 1.00 88.69 86 ILE A N 1
ATOM 658 C CA . ILE A 1 86 ? 19.054 -3.598 -23.622 1.00 88.69 86 ILE A CA 1
ATOM 659 C C . ILE A 1 86 ? 19.760 -4.449 -22.564 1.00 88.69 86 ILE A C 1
ATOM 661 O O . ILE A 1 86 ? 19.328 -5.557 -22.255 1.00 88.69 86 ILE A O 1
ATOM 665 N N . GLU A 1 87 ? 20.852 -3.927 -22.009 1.00 88.44 87 GLU A N 1
ATOM 666 C CA . GLU A 1 87 ? 21.572 -4.563 -20.903 1.00 88.44 87 GLU A CA 1
ATOM 667 C C . GLU A 1 87 ? 20.738 -4.550 -19.613 1.00 88.44 87 GLU A C 1
ATOM 669 O O . GLU A 1 87 ? 19.985 -3.610 -19.357 1.00 88.44 87 GLU A O 1
ATOM 674 N N . ALA A 1 88 ? 20.929 -5.559 -18.757 1.00 88.12 88 ALA A N 1
ATOM 675 C CA . ALA A 1 88 ? 20.216 -5.681 -17.483 1.00 88.12 88 ALA A CA 1
ATOM 676 C C . ALA A 1 88 ? 20.383 -4.449 -16.571 1.00 88.12 88 ALA A C 1
ATOM 678 O O . ALA A 1 88 ? 19.424 -4.030 -15.929 1.00 88.12 88 ALA A O 1
ATOM 679 N N . ASN A 1 89 ? 21.566 -3.823 -16.573 1.00 88.50 89 ASN A N 1
ATOM 680 C CA . ASN A 1 89 ? 21.861 -2.637 -15.759 1.00 88.50 89 ASN A CA 1
ATOM 681 C C . ASN A 1 89 ? 21.071 -1.389 -16.184 1.00 88.50 89 ASN A C 1
ATOM 683 O O . ASN A 1 89 ? 20.943 -0.453 -15.400 1.00 88.50 89 ASN A O 1
ATOM 687 N N . ASN A 1 90 ? 20.527 -1.385 -17.404 1.00 89.94 90 ASN A N 1
ATOM 688 C CA . ASN A 1 90 ? 19.768 -0.262 -17.947 1.00 89.94 90 ASN A CA 1
ATOM 689 C C . ASN A 1 90 ? 18.258 -0.408 -17.698 1.00 89.94 90 ASN A C 1
ATOM 691 O O . ASN A 1 90 ? 17.485 0.426 -18.170 1.00 89.94 90 ASN A O 1
ATOM 695 N N . ILE A 1 91 ? 17.814 -1.461 -16.999 1.00 92.12 91 ILE A N 1
ATOM 696 C CA . ILE A 1 91 ? 16.407 -1.663 -16.644 1.00 92.12 91 ILE A CA 1
ATOM 697 C C . ILE A 1 91 ? 16.168 -1.135 -15.229 1.00 92.12 91 ILE A C 1
ATOM 699 O O . ILE A 1 91 ? 16.746 -1.622 -14.260 1.00 92.12 91 ILE A O 1
ATOM 703 N N . VAL A 1 92 ? 15.265 -0.164 -15.103 1.00 92.62 92 VAL A N 1
ATOM 704 C CA . VAL A 1 92 ? 14.861 0.437 -13.828 1.00 92.62 92 VAL A CA 1
ATOM 705 C C . VAL A 1 92 ? 13.407 0.080 -13.544 1.00 92.62 92 VAL A C 1
ATOM 707 O O . VAL A 1 92 ? 12.512 0.417 -14.317 1.00 92.62 92 VAL A O 1
ATOM 710 N N . PHE A 1 93 ? 13.155 -0.585 -12.418 1.00 95.19 93 PHE A N 1
ATOM 711 C CA . PHE A 1 93 ? 11.803 -0.872 -11.941 1.00 95.19 93 PHE A CA 1
ATOM 712 C C . PHE A 1 93 ? 11.247 0.349 -11.206 1.00 95.19 93 PHE A C 1
ATOM 714 O O . PHE A 1 93 ? 11.625 0.626 -10.069 1.00 95.19 93 PHE A O 1
ATOM 721 N N . ALA A 1 94 ? 10.360 1.092 -11.865 1.00 94.50 94 ALA A N 1
ATOM 722 C CA . ALA A 1 94 ? 9.763 2.307 -11.331 1.00 94.50 94 ALA A CA 1
ATOM 723 C C . ALA A 1 94 ? 8.334 2.055 -10.835 1.00 94.50 94 ALA A C 1
ATOM 725 O O . ALA A 1 94 ? 7.483 1.527 -11.559 1.00 94.50 94 ALA A O 1
ATOM 726 N N . VAL A 1 95 ? 8.061 2.485 -9.605 1.00 95.44 95 VAL A N 1
ATOM 727 C CA . VAL A 1 95 ? 6.723 2.521 -9.006 1.00 95.44 95 VAL A CA 1
ATOM 728 C C . VAL A 1 95 ? 6.490 3.930 -8.483 1.00 95.44 95 VAL A C 1
ATOM 730 O O . VAL A 1 95 ? 7.355 4.499 -7.824 1.00 95.44 95 VAL A O 1
ATOM 733 N N . HIS A 1 96 ? 5.313 4.482 -8.763 1.00 94.25 96 HIS A N 1
ATOM 734 C CA . HIS A 1 96 ? 4.875 5.741 -8.181 1.00 94.25 96 HIS A CA 1
ATOM 735 C C . HIS A 1 96 ? 3.763 5.450 -7.177 1.00 94.25 96 HIS A C 1
ATOM 737 O O . HIS A 1 96 ? 2.711 4.923 -7.545 1.00 94.25 96 HIS A O 1
ATOM 743 N N . ILE A 1 97 ? 4.026 5.785 -5.916 1.00 94.25 97 ILE A N 1
ATOM 744 C CA . ILE A 1 97 ? 3.052 5.774 -4.828 1.00 94.25 97 ILE A CA 1
ATOM 745 C C . ILE A 1 97 ? 2.781 7.241 -4.509 1.00 94.25 97 ILE A C 1
ATOM 747 O O . ILE A 1 97 ? 3.731 7.959 -4.195 1.00 94.25 97 ILE A O 1
ATOM 751 N N . PRO A 1 98 ? 1.531 7.714 -4.571 1.00 93.38 98 PRO A N 1
ATOM 752 C CA . PRO A 1 98 ? 0.271 6.985 -4.787 1.00 93.38 98 PRO A CA 1
ATOM 753 C C . PRO A 1 98 ? -0.046 6.675 -6.268 1.00 93.38 98 PRO A C 1
ATOM 755 O O . PRO A 1 98 ? 0.624 7.154 -7.180 1.00 93.38 98 PRO A O 1
ATOM 758 N N . LEU A 1 99 ? -1.095 5.877 -6.513 1.00 90.94 99 LEU A N 1
ATOM 759 C CA . LEU A 1 99 ? -1.649 5.624 -7.856 1.00 90.94 99 LEU A CA 1
ATOM 760 C C . LEU A 1 99 ? -2.043 6.928 -8.594 1.00 90.94 99 LEU A C 1
ATOM 762 O O . LEU A 1 99 ? -2.297 7.939 -7.937 1.00 90.94 99 LEU A O 1
ATOM 766 N N . PRO A 1 100 ? -2.161 6.909 -9.941 1.00 91.62 100 PRO A N 1
ATOM 767 C CA . PRO A 1 100 ? -2.569 8.081 -10.715 1.00 91.62 100 PRO A CA 1
ATOM 768 C C . PRO A 1 100 ? -3.862 8.712 -10.192 1.00 91.62 100 PRO A C 1
ATOM 770 O O . PRO A 1 100 ? -4.820 8.003 -9.876 1.00 91.62 100 PRO A O 1
ATOM 773 N N . ASN A 1 101 ? -3.892 10.045 -10.137 1.00 90.50 101 ASN A N 1
ATOM 774 C CA . ASN A 1 101 ? -5.017 10.844 -9.631 1.00 90.50 101 ASN A CA 1
ATOM 775 C C . ASN A 1 101 ? -5.396 10.559 -8.166 1.00 90.50 101 ASN A C 1
ATOM 777 O O . ASN A 1 101 ? -6.534 10.797 -7.763 1.00 90.50 101 ASN A O 1
ATOM 781 N N . ARG A 1 102 ? -4.465 10.029 -7.368 1.00 92.62 102 ARG A N 1
ATOM 782 C CA . ARG A 1 102 ? -4.609 9.904 -5.916 1.00 92.62 102 ARG A CA 1
ATOM 783 C C . ARG A 1 102 ? -3.473 10.637 -5.225 1.00 92.62 102 ARG A C 1
ATOM 785 O O . ARG A 1 102 ? -2.417 10.850 -5.808 1.00 92.62 102 ARG A O 1
ATOM 792 N N . GLU A 1 103 ? -3.695 10.985 -3.970 1.00 94.25 103 GLU A N 1
ATOM 793 C CA . GLU A 1 103 ? -2.721 11.651 -3.114 1.00 94.25 103 GLU A CA 1
ATOM 794 C C . GLU A 1 103 ? -2.610 10.921 -1.773 1.00 94.25 103 GLU A C 1
ATOM 796 O O . GLU A 1 103 ? -3.575 10.333 -1.277 1.00 94.25 103 GLU A O 1
ATOM 801 N N . MET A 1 104 ? -1.401 10.900 -1.215 1.00 93.19 104 MET A N 1
ATOM 802 C CA . MET A 1 104 ? -1.144 10.317 0.096 1.00 93.19 104 MET A CA 1
ATOM 803 C C . MET A 1 104 ? -1.345 11.409 1.147 1.00 93.19 104 MET A C 1
ATOM 805 O O . MET A 1 104 ? -0.768 12.486 1.021 1.00 93.19 104 MET A O 1
ATOM 809 N N . SER A 1 105 ? -2.136 11.142 2.187 1.00 94.00 105 SER A N 1
ATOM 810 C CA . SER A 1 105 ? -2.364 12.103 3.271 1.00 94.00 105 SER A CA 1
ATOM 811 C C . SER A 1 105 ? -1.605 11.710 4.547 1.00 94.00 105 SER A C 1
ATOM 813 O O . SER A 1 105 ? -1.378 10.519 4.780 1.00 94.00 105 SER A O 1
ATOM 815 N N . PRO A 1 106 ? -1.264 12.668 5.430 1.00 94.38 106 PRO A N 1
ATOM 816 C CA . PRO A 1 106 ? -0.657 12.362 6.730 1.00 94.38 106 PRO A CA 1
ATOM 817 C C . PRO A 1 106 ? -1.522 11.473 7.640 1.00 94.38 106 PRO A C 1
ATOM 819 O O . PRO A 1 106 ? -0.999 10.847 8.559 1.00 94.38 106 PRO A O 1
ATOM 822 N N . TRP A 1 107 ? -2.830 11.369 7.373 1.00 94.12 107 TRP A N 1
ATOM 823 C CA . TRP A 1 107 ? -3.755 10.518 8.129 1.00 94.12 107 TRP A CA 1
ATOM 824 C C . TRP A 1 107 ? -3.466 9.021 8.001 1.00 94.12 107 TRP A C 1
ATOM 826 O O . TRP A 1 107 ? -3.943 8.251 8.828 1.00 94.12 107 TRP A O 1
ATOM 836 N N . PHE A 1 108 ? -2.668 8.601 7.015 1.00 91.94 108 PHE A N 1
ATOM 837 C CA . PHE A 1 108 ? -2.258 7.202 6.893 1.00 91.94 108 PHE A CA 1
ATOM 838 C C . PHE A 1 108 ? -1.246 6.768 7.961 1.00 91.94 108 PHE A C 1
ATOM 840 O O . PHE A 1 108 ? -1.178 5.579 8.251 1.00 91.94 108 PHE A O 1
ATOM 847 N N . GLN A 1 109 ? -0.510 7.710 8.572 1.00 94.00 109 GLN A N 1
ATOM 848 C CA . GLN A 1 109 ? 0.458 7.524 9.673 1.00 94.00 109 GLN A CA 1
ATOM 849 C C . GLN A 1 109 ? 1.683 6.641 9.374 1.00 94.00 109 GLN A C 1
ATOM 851 O O . GLN A 1 109 ? 2.780 6.954 9.833 1.00 94.00 109 GLN A O 1
ATOM 856 N N . PHE A 1 110 ? 1.533 5.567 8.605 1.00 94.00 110 PHE A N 1
ATOM 857 C CA . PHE A 1 110 ? 2.604 4.664 8.212 1.00 94.00 110 PHE A CA 1
ATOM 858 C C . PHE A 1 110 ? 2.438 4.202 6.762 1.00 94.00 110 PHE A C 1
ATOM 860 O O . PHE A 1 110 ? 1.351 4.227 6.185 1.00 94.00 110 PHE A O 1
ATOM 867 N N . MET A 1 111 ? 3.541 3.748 6.173 1.00 94.62 111 MET A N 1
ATOM 868 C CA . MET A 1 111 ? 3.565 3.122 4.856 1.00 94.62 111 MET A CA 1
ATOM 869 C C . MET A 1 111 ? 4.448 1.879 4.933 1.00 94.62 111 MET A C 1
ATOM 871 O O . MET A 1 111 ? 5.611 1.966 5.319 1.00 94.62 111 MET A O 1
ATOM 875 N N . LEU A 1 112 ? 3.887 0.729 4.567 1.00 95.75 112 LEU A N 1
ATOM 876 C CA . LEU A 1 112 ? 4.611 -0.535 4.463 1.00 95.75 112 LEU A CA 1
ATOM 877 C C . LEU A 1 112 ? 4.686 -0.940 2.995 1.00 95.75 112 LEU A C 1
ATOM 879 O O . LEU A 1 112 ? 3.676 -0.932 2.293 1.00 95.75 112 LEU A O 1
ATOM 883 N N . VAL A 1 113 ? 5.887 -1.292 2.545 1.00 95.81 113 VAL A N 1
ATOM 884 C CA . VAL A 1 113 ? 6.152 -1.715 1.168 1.00 95.81 113 VAL A CA 1
ATOM 885 C C . VAL A 1 113 ? 6.806 -3.087 1.209 1.00 95.81 113 VAL A C 1
ATOM 887 O O . VAL A 1 113 ? 7.782 -3.291 1.928 1.00 95.81 113 VAL A O 1
ATOM 890 N N . ILE A 1 114 ? 6.258 -4.024 0.438 1.00 96.00 114 ILE A N 1
ATOM 891 C CA . ILE A 1 114 ? 6.757 -5.395 0.314 1.00 96.00 114 ILE A CA 1
ATOM 892 C C . ILE A 1 114 ? 7.018 -5.654 -1.168 1.00 96.00 114 ILE A C 1
ATOM 894 O O . ILE A 1 114 ? 6.164 -5.362 -2.004 1.00 96.00 114 ILE A O 1
ATOM 898 N N . LEU A 1 115 ? 8.192 -6.197 -1.490 1.00 96.19 115 LEU A N 1
ATOM 899 C CA . LEU A 1 115 ? 8.522 -6.621 -2.847 1.00 96.19 115 LEU A CA 1
ATOM 900 C C . LEU A 1 115 ? 8.092 -8.072 -3.053 1.00 96.19 115 LEU A C 1
ATOM 902 O O . LEU A 1 115 ? 8.449 -8.954 -2.275 1.00 96.19 115 LEU A O 1
ATOM 906 N N . GLN A 1 116 ? 7.335 -8.302 -4.120 1.00 96.00 116 GLN A N 1
ATOM 907 C CA . GLN A 1 116 ? 6.970 -9.628 -4.604 1.00 96.00 116 GLN A CA 1
ATOM 908 C C . GLN A 1 116 ? 7.614 -9.804 -5.978 1.00 96.00 116 GLN A C 1
ATOM 910 O O . GLN A 1 116 ? 7.340 -9.028 -6.892 1.00 96.00 116 GLN A O 1
ATOM 915 N N . PHE A 1 117 ? 8.526 -10.769 -6.096 1.00 93.69 117 PHE A N 1
ATOM 916 C CA . PHE A 1 117 ? 9.253 -11.036 -7.334 1.00 93.69 117 PHE A CA 1
ATOM 917 C C . PHE A 1 117 ? 8.585 -12.163 -8.118 1.00 93.69 117 PHE A C 1
ATOM 919 O O . PHE A 1 117 ? 8.438 -13.269 -7.604 1.00 93.69 117 PHE A O 1
ATOM 926 N N . ASP A 1 118 ? 8.278 -11.900 -9.386 1.00 92.38 118 ASP A N 1
ATOM 927 C CA . ASP A 1 118 ? 7.849 -12.922 -10.339 1.00 92.38 118 ASP A CA 1
ATOM 928 C C . ASP A 1 118 ? 9.075 -13.461 -11.087 1.00 92.38 118 ASP A C 1
ATOM 930 O O . ASP A 1 118 ? 9.592 -12.823 -12.009 1.00 92.38 118 ASP A O 1
ATOM 934 N N . ILE A 1 119 ? 9.566 -14.634 -10.677 1.00 92.06 119 ILE A N 1
ATOM 935 C CA . ILE A 1 119 ? 10.742 -15.274 -11.280 1.00 92.06 119 ILE A CA 1
ATOM 936 C C . ILE A 1 119 ? 10.291 -16.462 -12.128 1.00 92.06 119 ILE A C 1
ATOM 938 O O . ILE A 1 119 ? 9.781 -17.458 -11.618 1.00 92.06 119 ILE A O 1
ATOM 942 N N . ALA A 1 120 ? 10.495 -16.364 -13.442 1.00 90.81 120 ALA A N 1
ATOM 943 C CA . ALA A 1 120 ? 10.208 -17.459 -14.358 1.00 90.81 120 ALA A CA 1
ATOM 944 C C . ALA A 1 120 ? 11.263 -18.566 -14.231 1.00 90.81 120 ALA A C 1
ATOM 946 O O . ALA A 1 120 ? 12.466 -18.305 -14.290 1.00 90.81 120 ALA A O 1
ATOM 947 N N . PHE A 1 121 ? 10.812 -19.814 -14.122 1.00 90.81 121 PHE A N 1
ATOM 948 C CA . PHE A 1 121 ? 11.701 -20.969 -14.077 1.00 90.81 121 PHE A CA 1
ATOM 949 C C . PHE A 1 121 ? 12.35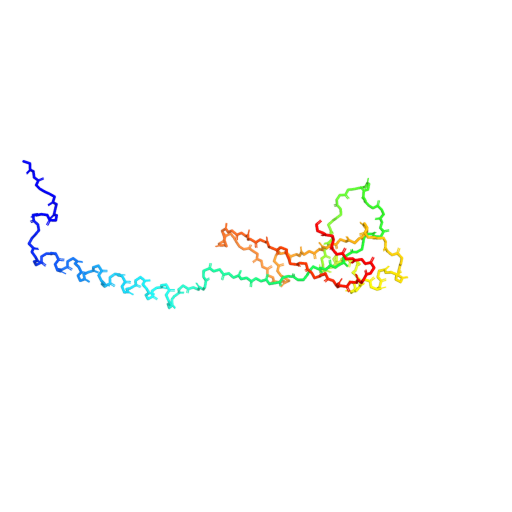5 -21.227 -15.442 1.00 90.81 121 PHE A C 1
ATOM 951 O O . PHE A 1 121 ? 11.667 -21.342 -16.460 1.00 90.81 121 PHE A O 1
ATOM 958 N N . LYS A 1 122 ? 13.685 -21.373 -15.462 1.00 90.50 122 LYS A N 1
ATOM 959 C CA . LYS A 1 122 ? 14.447 -21.843 -16.627 1.00 90.50 122 LYS A CA 1
ATOM 960 C C . LYS A 1 122 ? 15.488 -22.873 -16.201 1.00 90.50 122 LYS A C 1
ATOM 962 O O . LYS A 1 122 ? 16.241 -22.637 -15.264 1.00 90.50 122 LYS A O 1
ATOM 967 N N . MET A 1 123 ? 15.579 -23.981 -16.942 1.00 91.31 123 MET A N 1
ATOM 968 C CA . MET A 1 123 ? 16.525 -25.072 -16.651 1.00 91.31 123 MET A CA 1
ATOM 969 C C . MET A 1 123 ? 17.985 -24.600 -16.646 1.00 91.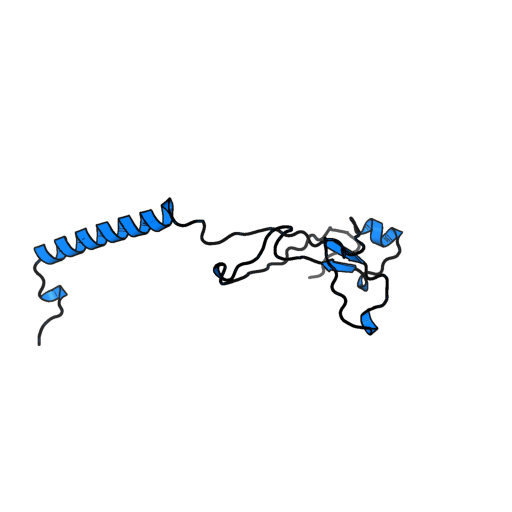31 123 MET A C 1
ATOM 971 O O . MET A 1 123 ? 18.776 -25.067 -15.841 1.00 91.31 123 MET A O 1
ATOM 975 N N . GLN A 1 124 ? 18.340 -23.665 -17.530 1.00 91.38 124 GLN A N 1
ATOM 976 C CA . GLN A 1 124 ? 19.703 -23.144 -17.668 1.00 91.38 124 GLN A CA 1
ATOM 977 C C . GLN A 1 124 ? 20.018 -21.978 -16.714 1.00 91.38 124 GLN A C 1
ATOM 979 O O . GLN A 1 124 ? 21.154 -21.518 -16.688 1.00 91.38 124 GLN A O 1
ATOM 984 N N . ASN A 1 125 ? 19.026 -21.462 -15.981 1.00 88.12 125 ASN A N 1
ATOM 985 C CA . ASN A 1 125 ? 19.180 -20.314 -15.086 1.00 88.12 125 ASN A CA 1
ATOM 986 C C . ASN A 1 125 ? 18.248 -20.467 -13.878 1.00 88.12 125 ASN A C 1
ATOM 988 O O . ASN A 1 125 ? 17.190 -19.838 -13.802 1.00 88.12 125 ASN A O 1
ATOM 992 N N . GLN A 1 126 ? 18.618 -21.380 -12.986 1.00 88.62 126 GLN A N 1
ATOM 993 C CA . GLN A 1 126 ? 17.895 -21.639 -11.748 1.00 88.62 126 GLN A CA 1
ATOM 994 C C . GLN A 1 126 ? 18.322 -20.646 -10.663 1.00 88.62 126 GLN A C 1
ATOM 996 O O . GLN A 1 126 ? 19.448 -20.152 -10.665 1.00 88.62 126 GLN A O 1
ATOM 1001 N N . ILE A 1 127 ? 17.413 -20.364 -9.729 1.00 88.50 127 ILE A N 1
ATOM 1002 C CA . ILE A 1 127 ? 17.766 -19.673 -8.488 1.00 88.50 127 ILE A CA 1
ATOM 1003 C C . ILE A 1 127 ? 18.652 -20.646 -7.703 1.00 88.50 127 ILE A C 1
ATOM 1005 O O . ILE A 1 127 ? 18.230 -21.774 -7.453 1.00 88.50 127 ILE A O 1
ATOM 1009 N N . GLY A 1 128 ? 19.888 -20.247 -7.399 1.00 79.75 128 GLY A N 1
ATOM 1010 C CA . GLY A 1 128 ? 20.768 -21.033 -6.531 1.00 79.75 128 GLY A CA 1
ATOM 1011 C C . GLY A 1 128 ? 20.235 -21.075 -5.098 1.00 79.75 128 GLY A C 1
ATOM 1012 O O . GLY A 1 128 ? 19.470 -20.192 -4.709 1.00 79.75 128 GLY A O 1
ATOM 1013 N N . GLU A 1 129 ? 20.628 -22.097 -4.336 1.00 59.94 129 GLU A N 1
ATOM 1014 C CA . GLU A 1 129 ? 20.436 -22.113 -2.875 1.00 59.94 129 GLU A CA 1
ATOM 1015 C C . GLU A 1 129 ? 21.232 -21.003 -2.175 1.00 59.94 129 GLU A C 1
ATOM 1017 O O . GLU A 1 129 ? 22.370 -20.710 -2.619 1.00 59.94 129 GLU A O 1
#

Organism: NCBI:txid1608454

pLDDT: mean 89.2, std 10.03, range [53.75, 98.25]

Sequence (129 aa):
MAGAIIENMSTKKLVIVGVILILFQAFSFMVGGLIAPSPTTAVHYLATKCVDTVKTHHKGSKWFMPWGPDQCSKIRDFDEAMAKRIEANNIVFAVHIPLPNREMSPWFQFMLVILQFDIAFKMQNQIGE

Radius of gyration: 28.63 Å; chains: 1; bounding box: 52×39×86 Å

Foldseek 3Di:
DDDDPVVPDDPVVVVVVVVVVVVVVVVVVCCVPPPDDDLDDDDDWFFFWAFQPDVCVPPDDDAAACDDPRHGDTDDDVVVCVVVVGDPVRTDGDDDPPDPPDDDDCVNVDDDDDDDDDDDDDPVDDDDD

InterPro domains:
  IPR009551 Protein wntless [PTHR13449] (1-128)
  IPR053936 Wntless, GOLD domain [PF21883] (48-128)